Protein AF-A0A0D7B5J9-F1 (afdb_monomer)

Radius of gyration: 40.63 Å; Cα contacts (8 Å, |Δi|>4): 1; chains: 1; bounding box: 85×32×102 Å

Mean predicted aligned error: 17.46 Å

Sequence (101 aa):
MSSFTQYPCVVSRRTRAHRRTRNTTSTLHAPRTAANAPSRRGRRRREERHDQLEIILSRLDERIAEARANSVVLQEELARWRERADRLEREVHARMQAKRL

pLDDT: mean 76.51, std 23.65, range [36.0, 98.38]

Organism: NCBI:txid1314674

Solvent-accessible surface area (backbone atoms only — not comparable to full-atom values): 6555 Å² total; per-residue (Å²): 134,86,79,88,82,82,86,84,84,80,85,83,88,79,86,79,90,83,80,83,88,86,84,88,76,92,73,75,80,73,78,85,72,72,82,75,62,80,46,74,68,60,49,51,56,49,50,58,50,48,54,51,49,50,56,50,49,54,55,48,53,52,53,51,52,52,51,51,56,50,50,52,54,53,51,52,52,50,50,54,53,48,55,52,48,56,49,51,52,51,54,51,51,51,53,55,51,63,73,73,109

Foldseek 3Di:
DDDDDDDDDDDDDDDDDDDDDDDDDPPPPDPPPPPPDQPPVNVVVVVVVVVVVVVVVVVVVVVVVVVVVVVVVVVVVVVVVVVVVVVVVVVVVVVVVVVVD

Secondary structure (DSSP, 8-state):
-----PPP-----------------------GGGGGSPPHHHHHHHHHHHHHHHHHHHHHHHHHHHHHHHHHHHHHHHHHHHHHHHHHHHHHHHHHHHTT-

Structure (mmCIF, N/CA/C/O backbone):
data_AF-A0A0D7B5J9-F1
#
_entry.id   AF-A0A0D7B5J9-F1
#
loop_
_atom_site.group_PDB
_atom_site.id
_atom_site.type_symbol
_atom_site.label_atom_id
_atom_site.label_alt_id
_atom_site.label_comp_id
_atom_site.label_asym_id
_atom_site.label_entity_id
_atom_site.label_seq_id
_atom_site.pdbx_PDB_ins_code
_atom_site.Cartn_x
_atom_site.Cartn_y
_atom_site.Cartn_z
_atom_site.occupancy
_atom_site.B_iso_or_equiv
_atom_site.auth_seq_id
_atom_site.auth_comp_id
_atom_site.auth_asym_id
_atom_site.auth_atom_id
_atom_site.pdbx_PDB_model_num
ATOM 1 N N . MET A 1 1 ? -55.342 -5.645 9.347 1.00 41.50 1 MET A N 1
ATOM 2 C CA . MET A 1 1 ? -55.578 -7.104 9.392 1.00 41.50 1 MET A CA 1
ATOM 3 C C . MET A 1 1 ? -54.342 -7.702 10.047 1.00 41.50 1 MET A C 1
ATOM 5 O O . MET A 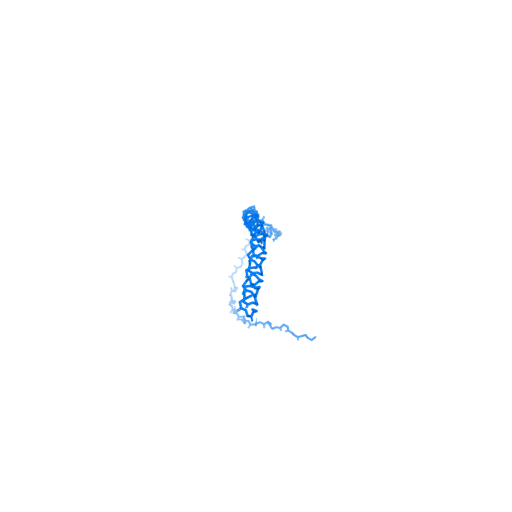1 1 ? -53.278 -7.607 9.460 1.00 41.50 1 MET A O 1
ATOM 9 N N . SER A 1 2 ? -54.343 -7.834 11.377 1.00 41.66 2 SER A N 1
ATOM 10 C CA . SER A 1 2 ? -54.681 -9.073 12.117 1.00 41.66 2 SER A CA 1
ATOM 11 C C . SER A 1 2 ? -53.653 -10.174 11.796 1.00 41.66 2 SER A C 1
ATOM 13 O O . SER A 1 2 ? -53.476 -10.485 10.632 1.00 41.66 2 SER A O 1
ATOM 15 N N . SER A 1 3 ? -52.931 -10.791 12.731 1.00 42.59 3 SER A N 1
ATOM 16 C CA . SER A 1 3 ? -53.314 -11.088 14.111 1.00 42.59 3 SER A CA 1
ATOM 17 C C . SER A 1 3 ? -52.136 -11.653 14.913 1.00 42.59 3 SER A C 1
ATOM 19 O O . SER A 1 3 ? -51.342 -12.447 14.418 1.00 42.59 3 SER A O 1
ATOM 21 N N . PHE A 1 4 ? -52.109 -11.261 16.187 1.00 47.34 4 PHE A N 1
ATOM 22 C CA 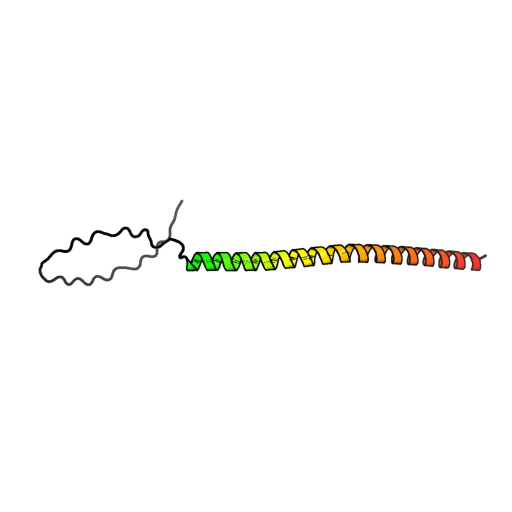. PHE A 1 4 ? -51.527 -11.968 17.325 1.00 47.34 4 PHE A CA 1
ATOM 23 C C . PHE A 1 4 ? -51.831 -13.475 17.290 1.00 47.34 4 PHE A C 1
ATOM 25 O O . PHE A 1 4 ? -52.993 -13.859 17.173 1.00 47.34 4 PHE A O 1
ATOM 32 N N . THR A 1 5 ? -50.831 -14.317 17.547 1.00 51.94 5 THR A N 1
ATOM 33 C CA . THR A 1 5 ? -51.055 -15.675 18.063 1.00 51.94 5 THR A CA 1
ATOM 34 C C . THR A 1 5 ? -50.525 -15.766 19.488 1.00 51.94 5 THR A C 1
ATOM 36 O O . THR A 1 5 ? -49.342 -15.989 19.737 1.00 51.94 5 THR A O 1
ATOM 39 N N . GLN A 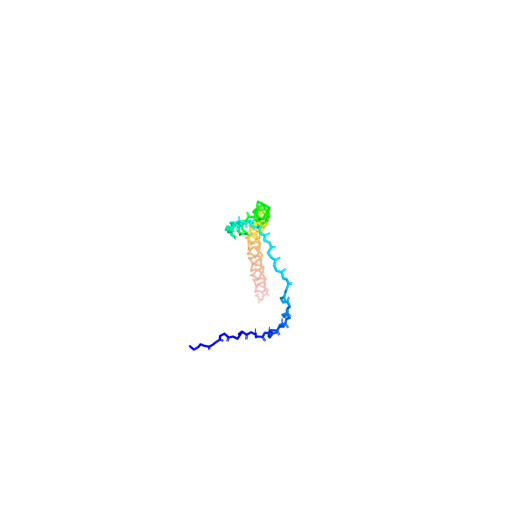1 6 ? -51.450 -15.533 20.419 1.00 43.91 6 GLN A N 1
ATOM 40 C CA . GLN A 1 6 ? -51.399 -15.954 21.816 1.00 43.91 6 GLN A CA 1
ATOM 41 C C . GLN A 1 6 ? -51.418 -17.485 21.886 1.00 43.91 6 GLN A C 1
ATOM 43 O O . GLN A 1 6 ? -52.292 -18.115 21.296 1.00 43.91 6 GLN A O 1
ATOM 48 N N . TYR A 1 7 ? -50.507 -18.076 22.656 1.00 47.31 7 TYR A N 1
ATOM 49 C CA . TYR A 1 7 ? -50.641 -19.458 23.117 1.00 47.31 7 TYR A CA 1
ATOM 50 C C . TYR A 1 7 ? -51.503 -19.488 24.392 1.00 47.31 7 TYR A C 1
ATOM 52 O O . TYR A 1 7 ? -51.144 -18.817 25.364 1.00 47.31 7 TYR A O 1
ATOM 60 N N . PRO A 1 8 ? -52.611 -20.251 24.440 1.00 51.25 8 PRO A N 1
ATOM 61 C CA . PRO A 1 8 ? -53.354 -20.483 25.669 1.00 51.25 8 PRO A CA 1
ATOM 62 C C . PRO A 1 8 ? -52.893 -21.792 26.323 1.00 51.25 8 PRO A C 1
ATOM 64 O O . PRO A 1 8 ? -53.062 -22.868 25.756 1.00 51.25 8 PRO A O 1
ATOM 67 N N . CYS A 1 9 ? -52.383 -21.725 27.553 1.00 40.06 9 CYS A N 1
ATOM 68 C CA . CYS A 1 9 ? -52.213 -22.910 28.398 1.00 40.06 9 CYS A CA 1
ATOM 69 C C . CYS A 1 9 ? -53.114 -22.795 29.632 1.00 40.06 9 CYS A C 1
ATOM 71 O O . CYS A 1 9 ? -52.780 -22.198 30.652 1.00 40.06 9 CYS A O 1
ATOM 73 N N . VAL A 1 10 ? -54.307 -23.340 29.428 1.00 48.88 10 VAL A N 1
ATOM 74 C CA . VAL A 1 10 ? -55.314 -23.884 30.345 1.00 48.88 10 VAL A CA 1
ATOM 75 C C . VAL A 1 10 ? -54.896 -24.040 31.822 1.00 48.88 10 VAL A C 1
ATOM 77 O O . VAL A 1 10 ? -54.099 -24.890 32.197 1.00 48.88 10 VAL A O 1
ATOM 80 N N . VAL A 1 11 ? -55.539 -23.218 32.656 1.00 44.94 11 VAL A N 1
ATOM 81 C CA . VAL A 1 11 ? -56.202 -23.523 33.940 1.00 44.94 11 VAL A CA 1
ATOM 82 C C . VAL A 1 11 ? -55.841 -24.855 34.622 1.00 44.94 11 VAL A C 1
ATOM 84 O O . VAL A 1 11 ? -56.280 -25.918 34.196 1.00 44.94 11 VAL A O 1
ATOM 87 N N . SER A 1 12 ? -55.252 -24.772 35.819 1.00 39.69 12 SER A N 1
ATOM 88 C CA . SER A 1 12 ? -55.422 -25.808 36.846 1.00 39.69 12 SER A CA 1
ATOM 89 C C . SER A 1 12 ? -56.048 -25.195 38.098 1.00 39.69 12 SER A C 1
ATOM 91 O O . SER A 1 12 ? -55.407 -24.495 38.882 1.00 39.69 12 SER A O 1
ATOM 93 N N . ARG A 1 13 ? -57.360 -25.418 38.243 1.00 46.16 13 ARG A N 1
ATOM 94 C CA . ARG A 1 13 ? -58.134 -25.111 39.449 1.00 46.16 13 ARG A CA 1
ATOM 95 C C . ARG A 1 13 ? -57.79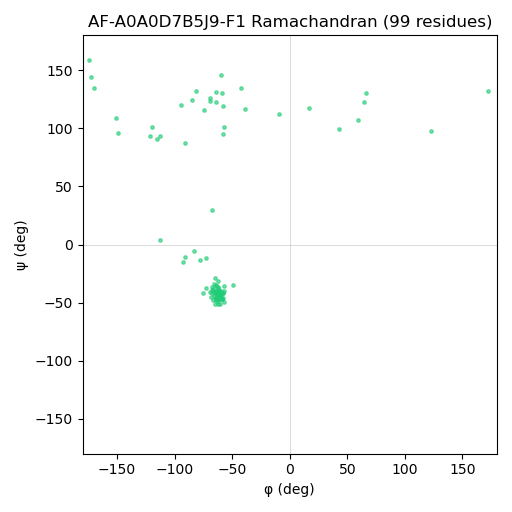3 -26.152 40.515 1.00 46.16 13 ARG A C 1
ATOM 97 O O . ARG A 1 13 ? -58.173 -27.310 40.383 1.00 46.16 13 ARG A O 1
ATOM 104 N N . ARG A 1 14 ? -57.192 -25.727 41.624 1.00 46.12 14 ARG A N 1
ATOM 105 C CA . ARG A 1 14 ? -57.412 -26.378 42.923 1.00 46.12 14 ARG A CA 1
ATOM 106 C C . ARG A 1 14 ? -57.961 -25.354 43.898 1.00 46.12 14 ARG A C 1
ATOM 108 O O . ARG A 1 14 ? -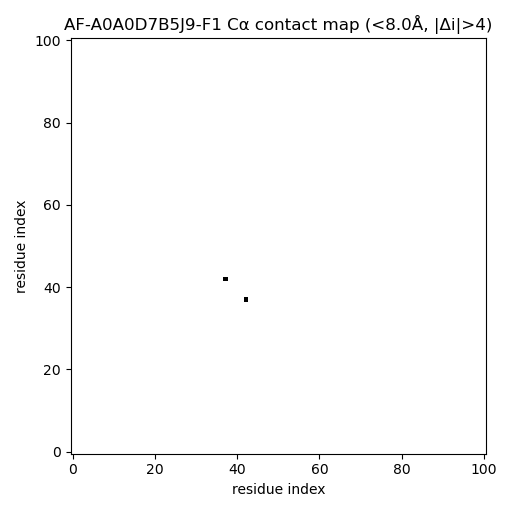57.239 -24.603 44.540 1.00 46.12 14 ARG A O 1
ATOM 115 N N . THR A 1 15 ? -59.283 -25.331 43.967 1.00 51.16 15 THR A N 1
ATOM 116 C CA . THR A 1 15 ? -60.038 -24.754 45.066 1.00 51.16 15 THR A CA 1
ATOM 117 C C . THR A 1 15 ? -59.848 -25.622 46.307 1.00 51.16 15 THR A C 1
ATOM 119 O O . THR A 1 15 ? -60.191 -26.802 46.307 1.00 51.16 15 THR A O 1
ATOM 122 N N . ARG A 1 16 ? -59.373 -25.030 47.403 1.00 36.00 16 ARG A N 1
ATOM 123 C CA . ARG A 1 16 ? -59.833 -25.427 48.738 1.00 36.00 16 ARG A CA 1
ATOM 124 C C . ARG A 1 16 ? -59.774 -24.224 49.668 1.00 36.00 16 ARG A C 1
ATOM 126 O O . ARG A 1 16 ? -58.734 -23.879 50.213 1.00 36.00 16 ARG A O 1
ATOM 133 N N . ALA A 1 17 ? -60.918 -23.565 49.796 1.00 50.28 17 ALA A N 1
ATOM 134 C CA . ALA A 1 17 ? -61.165 -22.572 50.825 1.00 50.28 17 ALA A CA 1
ATOM 135 C C . ALA A 1 17 ? -61.547 -23.277 52.134 1.00 50.28 17 ALA A C 1
ATOM 137 O O . ALA A 1 17 ? -62.401 -24.156 52.108 1.00 50.28 17 ALA A O 1
ATOM 138 N N . HIS A 1 18 ? -60.923 -22.867 53.243 1.00 40.03 18 HIS A N 1
ATOM 139 C CA . HIS A 1 18 ? -61.389 -22.861 54.645 1.00 40.03 18 HIS A CA 1
ATOM 140 C C . HIS A 1 18 ? -60.163 -22.467 55.502 1.00 40.03 18 HIS A C 1
ATOM 142 O O . HIS A 1 18 ? -59.100 -23.030 55.298 1.00 40.03 18 HIS A O 1
ATOM 148 N N . ARG A 1 19 ? -60.172 -21.537 56.464 1.00 40.50 19 ARG A N 1
ATOM 149 C CA . ARG A 1 19 ? -61.237 -20.793 57.149 1.00 40.50 19 ARG A CA 1
ATOM 150 C C . ARG A 1 19 ? -60.562 -19.676 57.990 1.00 40.50 19 ARG A C 1
ATOM 152 O O . ARG A 1 19 ? -59.620 -19.974 58.705 1.00 40.50 19 ARG A O 1
ATOM 159 N N . ARG A 1 20 ? -61.116 -18.453 57.926 1.00 42.84 20 ARG A N 1
ATOM 160 C CA . ARG A 1 20 ? -61.189 -17.378 58.957 1.00 42.84 20 ARG A CA 1
ATOM 161 C C . ARG A 1 20 ? -59.893 -16.785 59.565 1.00 42.84 20 ARG A C 1
ATOM 163 O O . ARG A 1 20 ? -59.247 -17.414 60.382 1.00 42.84 20 ARG A O 1
ATOM 170 N N . THR A 1 21 ? -59.582 -15.536 59.167 1.00 49.25 21 THR A N 1
ATOM 171 C CA . THR A 1 21 ? -59.589 -14.256 59.950 1.00 49.25 21 THR A CA 1
ATOM 172 C C . THR A 1 21 ? -58.546 -14.189 61.074 1.00 49.25 21 THR A C 1
ATOM 174 O O . THR A 1 21 ? -58.535 -15.063 61.921 1.00 49.25 21 THR A O 1
ATOM 177 N N . ARG A 1 22 ? -57.707 -13.162 61.241 1.00 41.50 22 ARG A N 1
ATOM 178 C CA . ARG A 1 22 ? -57.900 -11.707 61.118 1.00 41.50 22 ARG A CA 1
ATOM 179 C C . ARG A 1 22 ? -56.506 -11.051 61.293 1.00 41.50 22 ARG A C 1
ATOM 181 O O . ARG A 1 22 ? -55.659 -11.658 61.937 1.00 41.50 22 ARG A O 1
ATOM 188 N N . ASN A 1 23 ? -56.346 -9.814 60.806 1.00 38.38 23 ASN A N 1
ATOM 189 C CA . ASN A 1 23 ? -55.444 -8.745 61.301 1.00 38.38 23 ASN A CA 1
ATOM 190 C C . ASN A 1 23 ? -54.427 -8.188 60.283 1.00 38.38 23 ASN A C 1
ATOM 192 O O . ASN A 1 23 ? -53.351 -8.724 60.058 1.00 38.38 23 ASN A O 1
ATOM 196 N N . THR A 1 24 ? -54.824 -7.048 59.703 1.00 51.81 24 THR A N 1
ATOM 197 C CA . THR A 1 24 ? -54.031 -5.813 59.566 1.00 51.81 24 THR A CA 1
ATOM 198 C C . THR A 1 24 ? -52.562 -5.937 59.163 1.00 51.81 24 THR A C 1
ATOM 200 O O . THR A 1 24 ? -51.683 -6.009 60.014 1.00 51.81 24 THR A O 1
ATOM 203 N N . THR A 1 25 ? -52.266 -5.727 57.883 1.00 45.38 25 THR A N 1
ATOM 204 C CA . THR A 1 25 ? -51.163 -4.831 57.507 1.00 45.38 25 THR A CA 1
ATOM 205 C C . THR A 1 25 ? -51.486 -4.232 56.145 1.00 45.38 25 THR A C 1
ATOM 207 O O . THR A 1 25 ? -51.479 -4.924 55.129 1.00 45.38 25 THR A O 1
ATOM 210 N N . SER A 1 26 ? -51.810 -2.939 56.140 1.00 47.34 26 SER A N 1
ATOM 211 C CA . SER A 1 26 ? -51.767 -2.105 54.943 1.00 47.34 26 SER A CA 1
ATOM 212 C C . SER A 1 26 ? -50.340 -2.166 54.400 1.00 47.34 26 SER A C 1
ATOM 214 O O . SER A 1 26 ? -49.443 -1.492 54.898 1.00 47.34 26 SER A O 1
ATOM 216 N N . THR A 1 27 ? -50.093 -3.055 53.443 1.00 48.66 27 THR A N 1
ATOM 217 C CA . THR A 1 27 ? -48.852 -3.068 52.676 1.00 48.66 27 THR A CA 1
ATOM 218 C C . THR A 1 27 ? -49.107 -2.199 51.461 1.00 48.66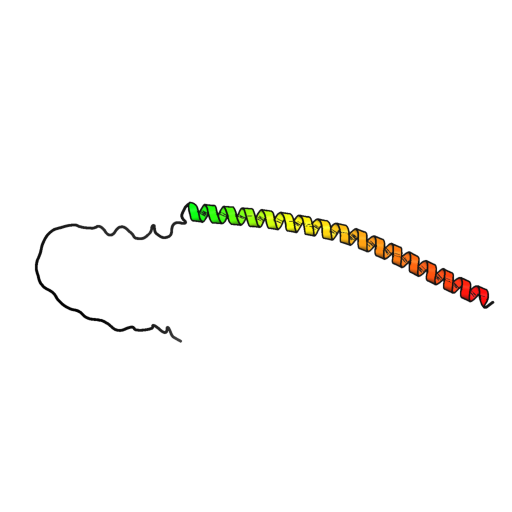 27 THR A C 1
ATOM 220 O O . THR A 1 27 ? -49.574 -2.649 50.419 1.00 48.66 27 THR A O 1
ATOM 223 N N . LEU A 1 28 ? -48.862 -0.902 51.659 1.00 48.53 28 LEU A N 1
ATOM 224 C CA . LEU A 1 28 ? -48.675 0.075 50.595 1.00 48.53 28 LEU A CA 1
ATOM 225 C C . LEU A 1 28 ? -47.872 -0.579 49.466 1.00 48.53 28 LEU A C 1
ATOM 227 O O . LEU A 1 28 ? -46.729 -0.995 49.660 1.00 48.53 28 LEU A O 1
ATOM 231 N N . HIS A 1 29 ? -48.491 -0.695 48.293 1.00 43.81 29 HIS A N 1
ATOM 232 C CA . HIS A 1 29 ? -47.809 -1.072 47.067 1.00 43.81 29 HIS A CA 1
ATOM 233 C C . HIS A 1 29 ? -46.679 -0.067 46.815 1.00 43.81 29 HIS A C 1
ATOM 235 O O . HIS A 1 29 ? -46.917 1.043 46.344 1.00 43.81 29 HIS A O 1
ATOM 241 N N . ALA A 1 30 ? -45.441 -0.451 47.130 1.00 53.03 30 ALA A N 1
ATOM 242 C CA . ALA A 1 30 ? -44.268 0.277 46.673 1.00 53.03 30 ALA A CA 1
ATOM 243 C C . ALA A 1 30 ? -44.284 0.297 45.131 1.00 53.03 30 ALA A C 1
ATOM 245 O O . ALA A 1 30 ? -44.475 -0.761 44.515 1.00 53.03 30 ALA A O 1
ATOM 246 N N . PRO A 1 31 ? -44.108 1.459 44.476 1.00 49.56 31 PRO A N 1
ATOM 247 C CA . PRO A 1 31 ? -44.102 1.510 43.026 1.00 49.56 31 PRO A CA 1
ATOM 248 C C . PRO A 1 31 ? -42.901 0.710 42.509 1.00 49.56 31 PRO A C 1
ATOM 250 O O . PRO A 1 31 ? -41.748 0.967 42.848 1.00 49.56 31 PRO A O 1
ATOM 253 N N . ARG A 1 32 ? -43.186 -0.291 41.673 1.00 51.00 32 ARG A N 1
ATOM 254 C CA . ARG A 1 32 ? -42.234 -1.206 41.014 1.00 51.00 32 ARG A CA 1
ATOM 255 C C . ARG A 1 32 ? -41.337 -0.515 39.962 1.00 51.00 32 ARG A C 1
ATOM 257 O O . ARG A 1 32 ? -40.926 -1.143 38.993 1.00 51.00 32 ARG A O 1
ATOM 264 N N . THR A 1 33 ? -41.025 0.770 40.113 1.00 50.81 33 THR A N 1
ATOM 265 C CA . THR A 1 33 ? -40.349 1.579 39.083 1.00 50.81 33 THR A CA 1
ATOM 266 C C . THR A 1 33 ? -38.819 1.586 39.176 1.00 50.81 33 THR A C 1
ATOM 268 O O . THR A 1 33 ? -38.162 1.987 38.221 1.00 50.81 33 THR A O 1
ATOM 271 N N . ALA A 1 34 ? -38.213 1.075 40.254 1.00 49.34 34 ALA A N 1
ATOM 272 C CA . ALA A 1 34 ? -36.752 1.089 40.426 1.00 49.34 34 ALA A CA 1
ATOM 273 C C . ALA A 1 34 ? -35.991 -0.058 39.720 1.00 49.34 34 ALA A C 1
ATOM 275 O O . ALA A 1 34 ? -34.762 -0.061 39.712 1.00 49.34 34 ALA A O 1
ATOM 276 N N . ALA A 1 35 ? -36.681 -1.032 39.118 1.00 54.25 35 ALA A N 1
ATOM 277 C CA . ALA A 1 35 ? -36.042 -2.227 38.550 1.00 54.25 35 ALA A CA 1
ATOM 278 C C . ALA A 1 35 ? -35.259 -1.978 37.241 1.00 54.25 35 ALA A C 1
ATOM 280 O O . ALA A 1 35 ? -34.495 -2.843 36.822 1.00 54.25 35 ALA A O 1
ATOM 281 N N . ASN A 1 36 ? -35.414 -0.803 36.617 1.00 56.34 36 ASN A N 1
ATOM 282 C CA . ASN A 1 36 ? -34.837 -0.490 35.302 1.00 56.34 36 ASN A CA 1
ATOM 283 C C . ASN A 1 36 ? -33.733 0.581 35.330 1.00 56.34 36 ASN A C 1
ATOM 285 O O . ASN A 1 36 ? -33.231 0.961 34.273 1.00 56.34 36 ASN A O 1
ATOM 289 N N . ALA A 1 37 ? -33.327 1.076 36.504 1.00 63.09 37 ALA A N 1
ATOM 290 C CA . ALA A 1 37 ? -32.195 1.995 36.580 1.00 63.09 37 ALA A CA 1
ATOM 291 C C . ALA A 1 37 ? -30.896 1.227 36.257 1.00 63.09 37 ALA A C 1
ATOM 293 O O . ALA A 1 37 ? -30.632 0.200 36.894 1.00 63.09 37 ALA A O 1
ATOM 294 N N . PRO A 1 38 ? -30.070 1.677 35.288 1.00 63.22 38 PRO A N 1
ATOM 295 C CA . PRO A 1 38 ? -28.814 1.009 34.988 1.00 63.22 38 PRO A CA 1
ATOM 296 C C . PRO A 1 38 ? -27.968 0.972 36.258 1.00 63.22 38 PRO A C 1
ATOM 298 O O . PRO A 1 38 ? -27.630 2.004 36.841 1.00 63.22 38 PRO A O 1
ATOM 301 N N . SER A 1 39 ? -27.649 -0.239 36.715 1.00 77.69 39 SER A N 1
ATOM 302 C CA . SER A 1 39 ? -26.824 -0.395 37.907 1.00 77.69 39 SER A CA 1
ATOM 303 C C . SER A 1 39 ? -25.468 0.276 37.674 1.00 77.69 39 SER A C 1
ATOM 305 O O . SER A 1 39 ? -24.928 0.235 36.565 1.00 77.69 39 SER A O 1
ATOM 307 N N . ARG A 1 40 ? -24.866 0.856 38.722 1.00 76.31 40 ARG A N 1
ATOM 308 C CA . ARG A 1 40 ? -23.501 1.422 38.649 1.00 76.31 40 ARG A CA 1
ATOM 309 C C . ARG A 1 40 ? -22.500 0.445 38.011 1.00 76.31 40 ARG A C 1
ATOM 311 O O . ARG A 1 40 ? -21.630 0.862 37.257 1.00 76.31 40 ARG A O 1
ATOM 318 N N . ARG A 1 41 ? -22.668 -0.864 38.253 1.00 75.94 41 ARG A N 1
ATOM 319 C CA . ARG A 1 41 ? -21.864 -1.931 37.630 1.00 75.94 41 ARG A CA 1
ATOM 320 C C . ARG A 1 41 ? -22.116 -2.067 36.123 1.00 75.94 41 ARG A C 1
ATOM 322 O O . ARG A 1 41 ? -21.170 -2.286 35.375 1.00 75.94 41 ARG A O 1
ATOM 329 N N . GLY A 1 42 ? -23.365 -1.937 35.676 1.00 80.81 42 GLY A N 1
ATOM 330 C CA . GLY A 1 42 ? -23.729 -1.966 34.257 1.00 80.81 42 GLY A CA 1
ATOM 331 C C . GLY A 1 42 ? -23.199 -0.762 33.479 1.00 80.81 42 GLY A C 1
ATOM 332 O O . GLY A 1 42 ? -22.760 -0.925 32.344 1.00 80.81 42 GLY A O 1
ATOM 333 N N . ARG A 1 43 ? -23.179 0.423 34.104 1.00 80.31 43 ARG A N 1
ATOM 334 C CA . ARG A 1 43 ? -22.574 1.633 33.529 1.00 80.31 43 ARG A CA 1
ATOM 335 C C . ARG A 1 43 ? -21.059 1.481 33.364 1.00 80.31 43 ARG A C 1
ATOM 337 O O . ARG A 1 43 ? -20.566 1.610 32.251 1.00 80.31 43 ARG A O 1
ATOM 344 N N . ARG A 1 44 ? -20.362 1.080 34.431 1.00 84.62 44 ARG A N 1
ATOM 345 C CA . ARG A 1 44 ? -18.906 0.878 34.414 1.00 84.62 44 ARG A CA 1
ATOM 346 C C . ARG A 1 44 ? -18.460 -0.141 33.358 1.00 84.62 44 ARG A C 1
ATOM 348 O O . ARG A 1 44 ? -17.521 0.111 32.624 1.00 84.62 44 ARG A O 1
ATOM 355 N N . ARG A 1 45 ? -19.189 -1.255 33.203 1.00 85.00 45 ARG A N 1
ATOM 356 C CA . ARG A 1 45 ? -18.905 -2.244 32.143 1.00 85.00 45 ARG A CA 1
ATOM 357 C C . ARG A 1 45 ? -19.106 -1.707 30.724 1.00 85.00 45 ARG A C 1
ATOM 359 O O . ARG A 1 45 ? -18.504 -2.237 29.797 1.00 85.00 45 ARG A O 1
ATOM 366 N N . ARG A 1 46 ? -20.006 -0.739 30.522 1.00 87.06 46 ARG A N 1
ATOM 367 C CA . ARG A 1 46 ? -20.191 -0.097 29.211 1.00 87.06 46 ARG A CA 1
ATOM 368 C C . ARG A 1 46 ? -19.057 0.878 28.917 1.00 87.06 46 ARG A C 1
ATOM 370 O O . ARG A 1 46 ? -18.572 0.860 27.798 1.00 87.06 46 ARG A O 1
ATOM 377 N N . GLU A 1 47 ? -18.638 1.652 29.914 1.00 90.69 47 GLU A N 1
ATOM 378 C CA . GLU A 1 47 ? -17.481 2.555 29.827 1.00 90.69 47 GLU A CA 1
ATOM 379 C C . GLU A 1 47 ? -16.203 1.753 29.524 1.00 90.69 47 GLU A C 1
ATOM 381 O O . GLU A 1 47 ? -15.592 1.973 28.490 1.00 90.69 47 GLU A O 1
ATOM 386 N N . GLU A 1 48 ? -15.915 0.688 30.282 1.00 91.75 48 GLU A N 1
ATOM 387 C CA . GLU A 1 48 ? -14.754 -0.189 30.032 1.00 91.75 48 GLU A CA 1
ATOM 388 C C . GLU A 1 48 ? -14.748 -0.797 28.615 1.00 91.75 48 GLU A C 1
ATOM 390 O O . GLU A 1 48 ? -13.694 -0.970 28.006 1.00 91.75 48 GLU A O 1
ATOM 395 N N . ARG A 1 49 ? -15.923 -1.128 28.062 1.00 92.06 49 ARG A N 1
ATOM 396 C CA . ARG A 1 49 ? -16.036 -1.613 26.676 1.00 92.06 49 ARG A CA 1
ATOM 397 C C . ARG A 1 49 ? -15.816 -0.505 25.654 1.00 92.06 49 ARG A C 1
ATOM 399 O O . ARG A 1 49 ? -15.260 -0.782 24.599 1.00 92.06 49 ARG A O 1
ATOM 406 N N . HIS A 1 50 ? -16.287 0.705 25.937 1.00 94.69 50 HIS A N 1
ATOM 407 C CA . HIS A 1 50 ? -16.072 1.855 25.070 1.00 94.69 50 HIS A CA 1
ATOM 408 C C . HIS A 1 50 ? -14.581 2.191 24.995 1.00 94.69 50 HIS A C 1
ATOM 410 O O . HIS A 1 50 ? -14.044 2.270 23.897 1.00 94.69 50 HIS A O 1
ATOM 416 N N . ASP A 1 51 ? -13.903 2.243 26.142 1.00 96.00 51 ASP A N 1
ATOM 417 C CA . ASP A 1 51 ? -12.464 2.504 26.224 1.00 96.00 51 ASP A CA 1
ATOM 418 C C . ASP A 1 51 ? -11.661 1.442 25.452 1.00 96.00 51 ASP A C 1
ATOM 420 O O . ASP A 1 51 ? -10.729 1.753 24.713 1.00 96.00 51 ASP A O 1
ATOM 424 N N . GLN A 1 52 ? -12.052 0.166 25.562 1.00 96.69 52 GLN A N 1
ATOM 425 C CA . GLN A 1 52 ? -11.437 -0.915 24.784 1.00 96.69 52 GLN A CA 1
ATOM 426 C C . GLN A 1 52 ? -11.635 -0.740 23.276 1.00 96.69 52 GLN A C 1
ATOM 428 O O . GLN A 1 52 ? -10.702 -0.975 22.508 1.00 96.69 52 GLN A O 1
ATOM 433 N N . LEU A 1 53 ? -12.838 -0.352 22.846 1.00 96.75 53 LEU A N 1
ATOM 434 C CA . LEU A 1 53 ? -13.118 -0.096 21.435 1.00 96.75 53 LEU A CA 1
ATOM 435 C C . LEU A 1 53 ? -12.320 1.102 20.924 1.00 96.75 53 LEU A C 1
ATOM 437 O O . LEU A 1 53 ? -11.764 1.017 19.836 1.00 96.75 53 LEU A O 1
ATOM 441 N N . GLU A 1 54 ? -12.205 2.169 21.709 1.00 97.69 54 GLU A N 1
ATOM 442 C CA . GLU A 1 54 ? -11.426 3.357 21.360 1.00 97.69 54 GLU A CA 1
ATOM 443 C C . GLU A 1 54 ? -9.941 3.020 21.183 1.00 97.69 54 GLU A C 1
ATOM 445 O O . GLU A 1 54 ? -9.354 3.361 20.161 1.00 97.69 54 GLU A O 1
ATOM 450 N N . ILE A 1 55 ? -9.356 2.227 22.089 1.00 97.44 55 ILE A N 1
ATOM 451 C CA . ILE A 1 55 ? -7.974 1.738 21.945 1.00 97.44 55 ILE A CA 1
ATOM 452 C C . ILE A 1 55 ? -7.800 0.917 20.659 1.00 97.44 55 ILE A C 1
ATOM 454 O O . ILE A 1 55 ? -6.783 1.038 19.974 1.00 97.44 55 ILE A O 1
ATOM 458 N N . ILE A 1 56 ? -8.765 0.050 20.334 1.00 97.56 56 ILE A N 1
ATOM 459 C CA . ILE A 1 56 ? -8.710 -0.760 19.111 1.00 97.56 56 ILE A CA 1
ATOM 460 C C . ILE A 1 56 ? -8.802 0.135 17.873 1.00 97.56 56 ILE A C 1
ATOM 462 O O . ILE A 1 56 ? -8.029 -0.069 16.939 1.00 97.56 56 ILE A O 1
ATOM 466 N N . LEU A 1 57 ? -9.706 1.116 17.868 1.00 97.88 57 LEU A N 1
ATOM 467 C CA . LEU A 1 57 ? -9.871 2.054 16.758 1.00 97.88 57 LEU A CA 1
ATOM 468 C C . LEU A 1 57 ? -8.598 2.873 16.532 1.00 97.88 57 LEU A C 1
ATOM 470 O O . LEU A 1 57 ? -8.100 2.876 15.411 1.00 97.88 57 LEU A O 1
ATOM 474 N N . SER A 1 58 ? -7.995 3.428 17.585 1.00 97.19 58 SER A N 1
ATOM 475 C CA . SER A 1 58 ? -6.736 4.175 17.468 1.00 97.19 58 SER A CA 1
ATOM 476 C C . SER A 1 58 ? -5.613 3.329 16.859 1.00 97.19 58 SER A C 1
ATOM 478 O O . SER A 1 58 ? -4.907 3.779 15.961 1.00 97.19 58 SER A O 1
ATOM 480 N N . ARG A 1 59 ? -5.491 2.056 17.265 1.00 97.69 59 ARG A N 1
ATOM 481 C CA . ARG A 1 59 ? -4.507 1.130 16.672 1.00 97.69 59 ARG A CA 1
ATOM 482 C C . ARG A 1 59 ? -4.797 0.806 15.208 1.00 97.69 59 ARG A C 1
ATOM 484 O O . ARG A 1 59 ? -3.875 0.539 14.440 1.00 97.69 59 ARG A O 1
ATOM 491 N N . LEU A 1 60 ? -6.069 0.745 14.816 1.00 98.19 60 LEU A N 1
ATOM 492 C CA . LEU A 1 60 ? -6.436 0.546 13.415 1.00 98.19 60 LEU A CA 1
ATOM 493 C C . LEU A 1 60 ? -6.097 1.785 12.586 1.00 98.19 60 LEU A C 1
ATOM 495 O O . LEU A 1 60 ? -5.550 1.629 11.496 1.00 98.19 60 LEU A O 1
ATOM 499 N N . ASP A 1 61 ? -6.347 2.982 13.113 1.00 98.06 61 ASP A N 1
ATOM 500 C CA . ASP A 1 61 ? -6.009 4.241 12.450 1.00 98.06 61 ASP A CA 1
ATOM 501 C C . ASP A 1 61 ? -4.496 4.381 12.232 1.00 98.06 61 ASP A C 1
ATOM 503 O O . ASP A 1 61 ? -4.068 4.706 11.122 1.00 98.06 61 ASP A O 1
ATOM 507 N N . GLU A 1 62 ? -3.679 4.038 13.234 1.00 97.75 62 GLU A N 1
ATOM 508 C CA . GLU A 1 62 ? -2.213 3.983 13.113 1.00 97.75 62 GLU A CA 1
ATOM 509 C C . GLU A 1 62 ? -1.777 3.032 11.987 1.00 97.75 62 GLU A C 1
ATOM 511 O O . GLU A 1 62 ? -1.032 3.420 11.085 1.00 97.75 62 GLU A O 1
ATOM 516 N N . ARG A 1 63 ? -2.315 1.806 11.962 1.00 98.00 63 ARG A N 1
ATOM 517 C CA . ARG A 1 63 ? -1.993 0.819 10.915 1.00 98.00 63 ARG A CA 1
ATOM 518 C C . ARG A 1 63 ? -2.446 1.260 9.525 1.00 98.00 63 ARG A C 1
ATOM 520 O O . ARG A 1 63 ? -1.781 0.951 8.536 1.00 98.00 63 ARG A O 1
ATOM 527 N N . ILE A 1 64 ? -3.577 1.958 9.425 1.00 98.00 64 ILE A N 1
ATOM 528 C CA . ILE A 1 64 ? -4.059 2.523 8.160 1.00 98.00 64 ILE A CA 1
ATOM 529 C C . ILE A 1 64 ? -3.118 3.637 7.693 1.00 98.00 64 ILE A C 1
ATOM 531 O O . ILE A 1 64 ? -2.799 3.698 6.503 1.00 98.00 64 ILE A O 1
ATOM 535 N N . ALA A 1 65 ? -2.657 4.499 8.602 1.00 97.88 65 ALA A N 1
ATOM 536 C CA . ALA A 1 65 ? -1.705 5.557 8.283 1.00 97.88 65 ALA A CA 1
ATOM 537 C C . ALA A 1 65 ? -0.372 4.980 7.777 1.00 97.88 65 ALA A C 1
ATOM 539 O O . ALA A 1 65 ? 0.109 5.395 6.720 1.00 97.88 65 ALA A O 1
ATOM 540 N N . GLU A 1 66 ? 0.167 3.965 8.457 1.00 97.94 66 GLU A N 1
ATOM 541 C CA . GLU A 1 66 ? 1.375 3.248 8.029 1.00 97.94 66 GLU A CA 1
ATOM 542 C C . GLU A 1 66 ? 1.199 2.591 6.655 1.00 97.94 66 GLU A C 1
ATOM 544 O O . GLU A 1 66 ? 2.038 2.751 5.768 1.00 97.94 66 GLU A O 1
ATOM 549 N N . ALA A 1 67 ? 0.081 1.891 6.435 1.00 97.81 67 ALA A N 1
ATOM 550 C CA . ALA A 1 67 ? -0.202 1.252 5.153 1.00 97.81 67 ALA A CA 1
ATOM 551 C C . ALA A 1 67 ? -0.289 2.271 4.007 1.00 97.81 67 ALA A C 1
ATOM 553 O O . ALA A 1 67 ? 0.220 2.016 2.914 1.00 97.81 67 ALA A O 1
ATOM 554 N N . ARG A 1 68 ? -0.891 3.442 4.253 1.00 97.81 68 ARG A N 1
ATOM 555 C CA . ARG A 1 68 ? -0.947 4.536 3.274 1.00 97.81 68 ARG A CA 1
ATOM 556 C C . ARG A 1 68 ? 0.443 5.077 2.964 1.00 97.81 68 ARG A C 1
ATOM 558 O O . ARG A 1 68 ? 0.774 5.191 1.787 1.00 97.81 68 ARG A O 1
ATOM 565 N N . ALA A 1 69 ? 1.264 5.343 3.978 1.00 97.06 69 ALA A N 1
ATOM 566 C CA . ALA A 1 69 ? 2.635 5.807 3.774 1.00 97.06 69 ALA A CA 1
ATOM 567 C C . ALA A 1 69 ? 3.452 4.801 2.945 1.00 97.06 69 ALA A C 1
ATOM 569 O O . ALA A 1 69 ? 4.051 5.165 1.933 1.00 97.06 69 ALA A O 1
ATOM 570 N N . ASN A 1 70 ? 3.378 3.516 3.300 1.00 97.88 70 ASN A N 1
ATOM 571 C CA . ASN A 1 70 ? 4.054 2.448 2.565 1.00 97.88 70 ASN A CA 1
ATOM 572 C C . ASN A 1 70 ? 3.548 2.330 1.122 1.00 97.88 70 ASN A C 1
ATOM 574 O O . ASN A 1 70 ? 4.337 2.098 0.209 1.00 97.88 70 ASN A O 1
ATOM 578 N N . SER A 1 71 ? 2.245 2.521 0.890 1.00 97.38 71 SER A N 1
ATOM 579 C CA . SER A 1 71 ? 1.682 2.458 -0.462 1.00 97.38 71 SER A CA 1
ATOM 580 C C . SER A 1 71 ? 2.250 3.535 -1.391 1.00 97.38 71 SER A C 1
ATOM 582 O O . SER A 1 71 ? 2.499 3.243 -2.558 1.00 97.38 71 SER A O 1
ATOM 584 N N . VAL A 1 72 ? 2.520 4.740 -0.875 1.00 97.94 72 VAL A N 1
ATOM 585 C CA . VAL A 1 72 ? 3.130 5.830 -1.652 1.00 97.94 72 VAL A CA 1
ATOM 586 C C . VAL A 1 72 ? 4.559 5.465 -2.046 1.00 97.94 72 VAL A C 1
ATOM 588 O O . VAL A 1 72 ? 4.908 5.547 -3.221 1.00 97.94 72 VAL A O 1
ATOM 591 N N . VAL A 1 73 ? 5.360 4.975 -1.094 1.00 97.81 73 VAL A N 1
ATOM 592 C CA . VAL A 1 73 ? 6.748 4.553 -1.358 1.00 97.81 73 VAL A CA 1
ATOM 593 C C . VAL A 1 73 ? 6.794 3.459 -2.427 1.00 97.81 73 VAL A C 1
ATOM 595 O O . VAL A 1 73 ? 7.550 3.557 -3.392 1.00 97.81 73 VAL A O 1
ATOM 598 N N . LEU A 1 74 ? 5.932 2.447 -2.311 1.00 97.81 74 LEU A N 1
ATOM 599 C CA . LEU A 1 74 ? 5.868 1.356 -3.285 1.00 97.81 74 LEU A CA 1
ATOM 600 C C . LEU A 1 74 ? 5.434 1.835 -4.678 1.00 97.81 74 LEU A C 1
ATOM 602 O O . LEU A 1 74 ? 5.924 1.320 -5.683 1.00 97.81 74 LEU A O 1
ATOM 606 N N . GLN A 1 75 ? 4.538 2.822 -4.762 1.00 98.12 75 GLN A N 1
ATOM 607 C CA . GLN A 1 75 ? 4.150 3.426 -6.039 1.00 98.12 75 GLN A CA 1
ATOM 608 C C . GLN A 1 75 ? 5.318 4.168 -6.697 1.00 98.12 75 GLN A C 1
ATOM 610 O O . GLN A 1 75 ? 5.520 4.032 -7.906 1.00 98.12 75 GLN A O 1
ATOM 615 N N . GLU A 1 76 ? 6.111 4.907 -5.921 1.00 98.06 76 GLU A N 1
ATOM 616 C CA . GLU A 1 76 ? 7.309 5.582 -6.427 1.00 98.06 76 GLU A CA 1
ATOM 617 C C . GLU A 1 76 ? 8.361 4.585 -6.923 1.00 98.06 76 GLU A C 1
ATOM 619 O O . GLU A 1 76 ? 8.923 4.756 -8.008 1.00 98.06 76 GLU A O 1
ATOM 624 N N . GLU A 1 77 ? 8.620 3.522 -6.162 1.00 98.19 77 GLU A N 1
ATOM 625 C CA . GLU A 1 77 ? 9.551 2.470 -6.572 1.00 98.19 77 GLU A CA 1
ATOM 626 C C . GLU A 1 77 ? 9.088 1.784 -7.858 1.00 98.19 77 GLU A C 1
ATOM 628 O O . GLU A 1 77 ? 9.883 1.601 -8.784 1.00 98.19 77 GLU A O 1
ATOM 633 N N . LEU A 1 78 ? 7.797 1.459 -7.958 1.00 98.25 78 LEU A N 1
ATOM 634 C CA . LEU A 1 78 ? 7.220 0.850 -9.152 1.00 98.25 78 LEU A CA 1
ATOM 635 C C . LEU A 1 78 ? 7.366 1.764 -10.375 1.00 98.25 78 LEU A C 1
ATOM 637 O O . LEU A 1 78 ? 7.724 1.286 -11.454 1.00 98.25 78 LEU A O 1
ATOM 641 N N . ALA A 1 79 ? 7.161 3.074 -10.211 1.00 98.19 79 ALA A N 1
ATOM 642 C CA . ALA A 1 79 ? 7.379 4.046 -11.279 1.00 98.19 79 ALA A CA 1
ATOM 643 C C . ALA A 1 79 ? 8.846 4.069 -11.745 1.00 98.19 79 ALA A C 1
ATOM 645 O O . ALA A 1 79 ? 9.105 4.005 -12.949 1.00 98.19 79 ALA A O 1
ATOM 646 N N . ARG A 1 80 ? 9.808 4.066 -10.810 1.00 98.38 80 ARG A N 1
ATOM 647 C CA . ARG A 1 80 ? 11.250 4.026 -11.130 1.00 98.38 80 ARG A CA 1
ATOM 648 C C . ARG A 1 80 ? 11.640 2.749 -11.872 1.00 98.38 80 ARG A C 1
ATOM 650 O O . ARG A 1 80 ? 12.408 2.797 -12.834 1.00 98.38 80 ARG A O 1
ATOM 657 N N . TRP A 1 81 ? 11.123 1.601 -11.437 1.00 98.12 81 TRP A N 1
ATOM 658 C CA . TRP A 1 81 ? 11.388 0.326 -12.102 1.00 98.12 81 TRP A CA 1
ATOM 659 C C . TRP A 1 81 ? 10.812 0.283 -13.511 1.00 98.12 81 TRP A C 1
ATOM 661 O O . TRP A 1 81 ? 11.488 -0.189 -14.427 1.00 98.12 81 TRP A O 1
ATOM 671 N N . ARG A 1 82 ? 9.608 0.829 -13.699 1.00 98.38 82 ARG A N 1
ATOM 672 C CA . ARG A 1 82 ? 8.984 0.942 -15.016 1.00 98.38 82 ARG A CA 1
ATOM 673 C C . ARG A 1 82 ? 9.803 1.821 -15.957 1.00 98.38 82 ARG A C 1
ATOM 675 O O . ARG A 1 82 ? 10.125 1.386 -17.054 1.00 98.38 82 ARG A O 1
ATOM 682 N N . GLU A 1 83 ? 10.221 3.003 -15.511 1.00 98.25 83 GLU A N 1
ATOM 683 C CA . GLU A 1 83 ? 11.057 3.894 -16.325 1.00 98.25 83 GLU A CA 1
ATOM 684 C C . GLU A 1 83 ? 12.384 3.230 -16.725 1.00 98.25 83 GLU A C 1
ATOM 686 O O . GLU A 1 83 ? 12.843 3.344 -17.866 1.00 98.25 83 GLU A O 1
ATOM 691 N N . ARG A 1 84 ? 12.997 2.482 -15.800 1.00 98.25 84 ARG A N 1
ATOM 692 C CA . ARG A 1 84 ? 14.220 1.727 -16.083 1.00 98.25 84 ARG A CA 1
ATOM 693 C C . ARG A 1 84 ? 13.993 0.628 -17.120 1.00 98.25 84 ARG A C 1
ATOM 695 O O . ARG A 1 84 ? 14.858 0.449 -17.977 1.00 98.25 84 ARG A O 1
ATOM 702 N N . ALA A 1 85 ? 12.879 -0.096 -17.037 1.00 98.19 85 ALA A N 1
ATOM 703 C CA . ALA A 1 85 ? 12.517 -1.114 -18.017 1.00 98.19 85 ALA A CA 1
ATOM 704 C C . ALA A 1 85 ? 12.330 -0.489 -19.407 1.00 98.19 85 ALA A C 1
ATOM 706 O O . ALA A 1 85 ? 13.020 -0.891 -20.343 1.00 98.19 85 ALA A O 1
ATOM 707 N N . ASP A 1 86 ? 11.530 0.578 -19.505 1.00 98.38 86 ASP A N 1
ATOM 708 C CA . ASP A 1 86 ? 11.286 1.298 -20.760 1.00 98.38 86 ASP A CA 1
ATOM 709 C C . ASP A 1 86 ? 12.597 1.805 -21.388 1.00 98.38 86 ASP A C 1
ATOM 711 O O . ASP A 1 86 ? 12.795 1.748 -22.605 1.00 98.38 86 ASP A O 1
ATOM 715 N N . ARG A 1 87 ? 13.533 2.302 -20.566 1.00 98.31 87 ARG A N 1
ATOM 716 C CA . ARG A 1 87 ? 14.849 2.744 -21.045 1.00 98.31 87 ARG A CA 1
ATOM 717 C C . ARG A 1 87 ? 15.658 1.586 -21.626 1.00 98.31 87 ARG A C 1
ATOM 719 O O . ARG A 1 87 ? 16.212 1.723 -22.715 1.00 98.31 87 ARG A O 1
ATOM 726 N N . LEU A 1 88 ? 15.721 0.460 -20.916 1.00 98.25 88 LEU A N 1
ATOM 727 C CA . LEU A 1 88 ? 16.453 -0.723 -21.369 1.00 98.25 88 LEU A CA 1
ATOM 728 C C . LEU A 1 88 ? 15.861 -1.290 -22.663 1.00 98.25 88 LEU A C 1
ATOM 730 O O . LEU A 1 88 ? 16.617 -1.654 -23.563 1.00 98.25 88 LEU A O 1
ATOM 734 N N . GLU A 1 89 ? 14.535 -1.308 -22.797 1.00 98.00 89 GLU A N 1
ATOM 735 C CA . GLU A 1 89 ? 13.867 -1.714 -24.036 1.00 98.00 89 GLU A CA 1
ATOM 736 C C . GLU A 1 89 ? 14.298 -0.836 -25.215 1.00 98.00 89 GLU A C 1
ATOM 738 O O . GLU A 1 89 ? 14.703 -1.356 -26.259 1.00 98.00 89 GLU A O 1
ATOM 743 N N . ARG A 1 90 ? 14.309 0.494 -25.044 1.00 97.81 90 ARG A N 1
ATOM 744 C CA . ARG A 1 90 ? 14.778 1.424 -26.087 1.00 97.81 90 ARG A CA 1
ATOM 745 C C . ARG A 1 90 ? 16.242 1.191 -26.455 1.00 97.81 90 ARG A C 1
ATOM 747 O O . ARG A 1 90 ? 16.569 1.171 -27.640 1.00 97.81 90 ARG A O 1
ATOM 754 N N . GLU A 1 91 ? 17.118 0.991 -25.470 1.00 97.81 91 GLU A N 1
ATOM 755 C CA . GLU A 1 91 ? 18.539 0.704 -25.709 1.00 97.81 91 GLU A CA 1
ATOM 756 C C . GLU A 1 91 ? 18.732 -0.598 -26.500 1.00 97.81 91 GLU A C 1
ATOM 758 O O . GLU A 1 91 ? 19.529 -0.648 -27.443 1.00 97.81 91 GLU A O 1
ATOM 763 N N . VAL A 1 92 ? 17.984 -1.650 -26.153 1.00 97.50 92 VAL A N 1
ATOM 764 C CA . VAL A 1 92 ? 18.007 -2.927 -26.878 1.00 97.50 92 VAL A CA 1
ATOM 765 C C . VAL A 1 92 ? 17.513 -2.737 -28.311 1.00 97.50 92 VAL A C 1
ATOM 767 O O . VAL A 1 92 ? 18.188 -3.176 -29.245 1.00 97.50 92 VAL A O 1
ATOM 770 N N . HIS A 1 93 ? 16.392 -2.042 -28.513 1.00 96.69 93 HIS A N 1
ATOM 771 C CA . HIS A 1 93 ? 15.867 -1.759 -29.848 1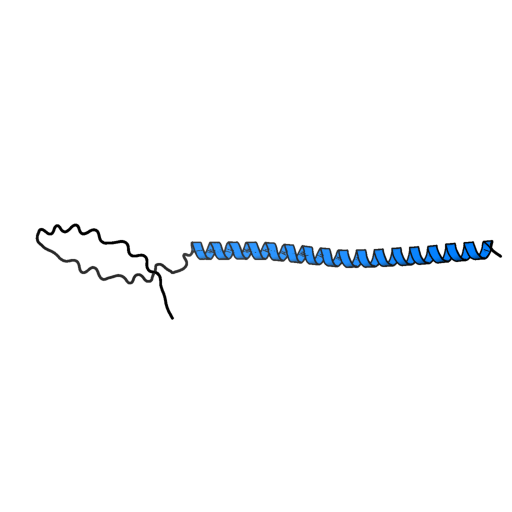.00 96.69 93 HIS A CA 1
ATOM 772 C C . HIS A 1 93 ? 16.854 -0.962 -30.707 1.00 96.69 93 HIS A C 1
ATOM 774 O O . HIS A 1 93 ? 17.104 -1.347 -31.851 1.00 96.69 93 HIS A O 1
ATOM 780 N N . ALA A 1 94 ? 17.476 0.081 -30.153 1.00 96.38 94 ALA A N 1
ATOM 781 C CA 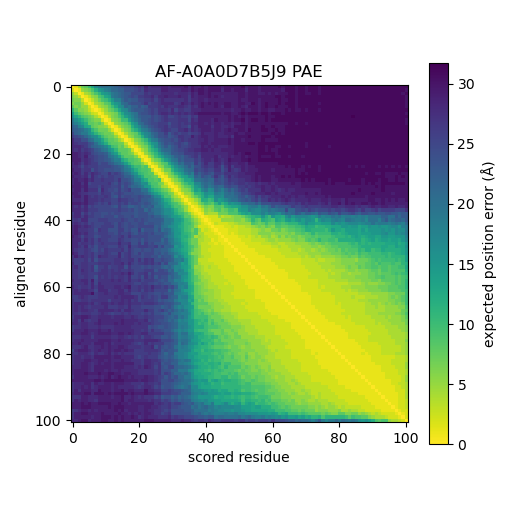. ALA A 1 94 ? 18.481 0.877 -30.853 1.00 96.38 94 ALA A CA 1
ATOM 782 C C . ALA A 1 94 ? 19.699 0.030 -31.259 1.00 96.38 94 ALA A C 1
ATOM 784 O O . ALA A 1 94 ? 20.143 0.083 -32.406 1.00 96.38 94 ALA A O 1
ATOM 785 N N . ARG A 1 95 ? 20.203 -0.824 -30.355 1.00 96.06 95 ARG A N 1
ATOM 786 C CA . ARG A 1 95 ? 21.310 -1.750 -30.659 1.00 96.06 95 ARG A CA 1
ATOM 787 C C . ARG A 1 95 ? 20.943 -2.759 -31.743 1.00 96.06 95 ARG A C 1
ATOM 789 O O . ARG A 1 95 ? 21.775 -3.078 -32.588 1.00 96.06 95 ARG A O 1
ATOM 796 N N . MET A 1 96 ? 19.716 -3.273 -31.721 1.00 95.50 96 MET A N 1
ATOM 797 C CA . MET A 1 96 ? 19.228 -4.207 -32.736 1.00 95.50 96 MET A CA 1
ATOM 798 C C . MET A 1 96 ? 19.098 -3.546 -34.109 1.00 95.50 96 MET A C 1
ATOM 800 O O . MET A 1 96 ? 19.416 -4.180 -35.110 1.00 95.50 96 MET A O 1
ATOM 804 N N . GLN A 1 97 ? 18.664 -2.285 -34.168 1.00 91.88 97 GLN A N 1
ATOM 805 C CA . GLN A 1 97 ? 18.616 -1.514 -35.412 1.00 91.88 97 GLN A CA 1
ATOM 806 C C . GLN A 1 97 ? 20.022 -1.203 -35.937 1.00 91.88 97 GLN A C 1
ATOM 808 O O . GLN A 1 97 ? 20.286 -1.435 -37.111 1.00 91.88 97 GLN A O 1
ATOM 813 N N . ALA A 1 98 ? 20.942 -0.775 -35.068 1.00 91.12 98 ALA A N 1
ATOM 814 C CA . ALA A 1 98 ? 22.321 -0.466 -35.447 1.00 91.12 98 ALA A CA 1
ATOM 815 C C . ALA A 1 98 ? 23.089 -1.678 -35.998 1.00 91.12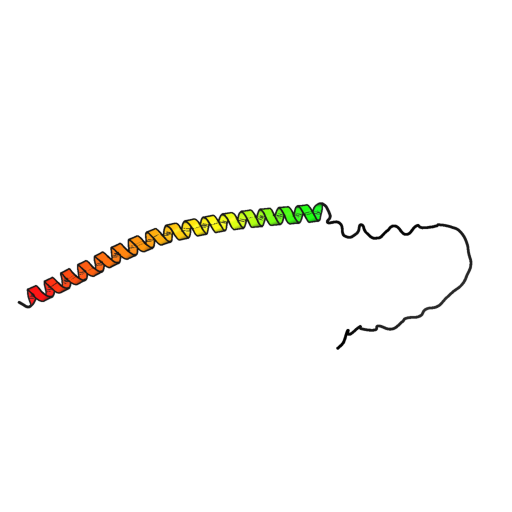 98 ALA A C 1
ATOM 817 O O . ALA A 1 98 ? 23.942 -1.512 -36.854 1.00 91.12 98 ALA A O 1
ATOM 818 N N . LYS A 1 99 ? 22.785 -2.897 -35.531 1.00 89.12 99 LYS A N 1
ATOM 819 C CA . LYS A 1 99 ? 23.379 -4.141 -36.057 1.00 89.12 99 LYS A CA 1
ATOM 820 C C . LYS A 1 99 ? 22.783 -4.614 -37.388 1.00 89.12 99 LYS A C 1
ATOM 822 O O . LYS A 1 99 ? 23.304 -5.561 -37.968 1.00 89.12 99 LYS A O 1
ATOM 827 N N . ARG A 1 100 ? 21.641 -4.058 -37.804 1.00 84.38 100 ARG A N 1
ATOM 828 C CA . ARG A 1 100 ? 20.958 -4.415 -39.059 1.00 84.38 100 ARG A CA 1
ATOM 829 C C . ARG A 1 100 ? 21.369 -3.523 -40.236 1.00 84.38 100 ARG A C 1
ATOM 831 O O . ARG A 1 100 ? 21.045 -3.885 -41.362 1.00 84.38 100 ARG A O 1
ATOM 838 N N . LEU A 1 101 ? 22.010 -2.386 -39.962 1.00 61.62 101 LEU A N 1
ATOM 839 C CA . LEU A 1 101 ? 22.636 -1.492 -40.941 1.00 61.62 101 LEU A CA 1
ATOM 840 C C . LEU A 1 101 ? 24.100 -1.894 -41.141 1.00 61.62 101 LEU A C 1
ATOM 842 O O . LEU A 1 101 ? 24.575 -1.747 -42.285 1.00 61.62 101 LEU A O 1
#